Protein AF-A0A090GDV1-F1 (afdb_monomer_lite)

Secondary structure (DSSP, 8-state):
---S--HHHHHHHHHHHHHS-HHHHHHHHHHHTTSHHHHHHHHHHHHHTT-GGGHHHHHHHTTSHHHHHHHHHHHHHH-GGGGGSS-EES-GGGG-HHHHHHHTTS---EE-HHHHHHHHHHTT---

Foldseek 3Di:
DPQPDDPVLLVVLLVVCVVDDPVVLLVVLVVLCVDLSRVLVSLLSLLVSLPLLCLVVLLVLLLQLSNQLSSVNSCCSNPVVCVVPPFWDQDLVVLHDNSCVVQPPNTDIGGNSVSSVVVCVVVVSDD

Sequence (127 aa):
MAVAGGPDAVTALRAAIRAAPDKDVRAWMGGLLKSPETASLAVRGAGMLGDRTIVHWLLHQMRNPALAVAAGAALLELFPEAREADLFTTEPSQAGKVFEDHFGDDGAKVPFADKVKEWMKAKELLT

Radius of gyration: 14.41 Å; chains: 1; bounding box: 33×37×33 Å

pLDDT: mean 89.03, std 12.16, range [31.44, 98.19]

Structure (mmCIF, N/CA/C/O backbone):
data_AF-A0A090GDV1-F1
#
_entry.id   AF-A0A090GDV1-F1
#
loop_
_atom_site.group_PDB
_atom_site.id
_atom_site.type_symbol
_atom_site.label_atom_id
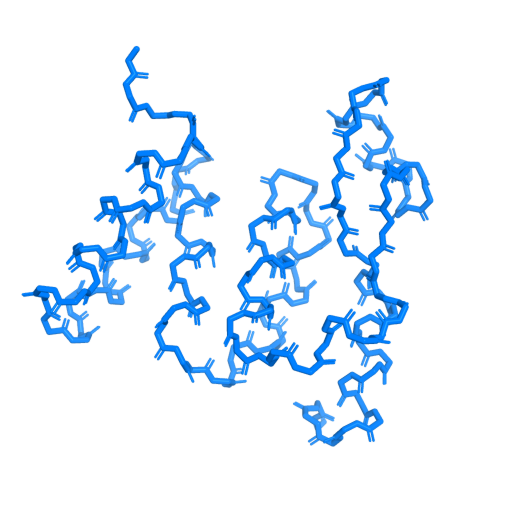_atom_site.label_alt_id
_atom_site.label_comp_id
_atom_site.label_asym_id
_atom_site.label_entity_id
_atom_site.label_seq_id
_atom_site.pdbx_PDB_ins_code
_atom_site.Cartn_x
_atom_site.Cartn_y
_atom_site.Cartn_z
_atom_site.occupancy
_atom_site.B_iso_or_equiv
_atom_site.auth_seq_id
_atom_site.auth_c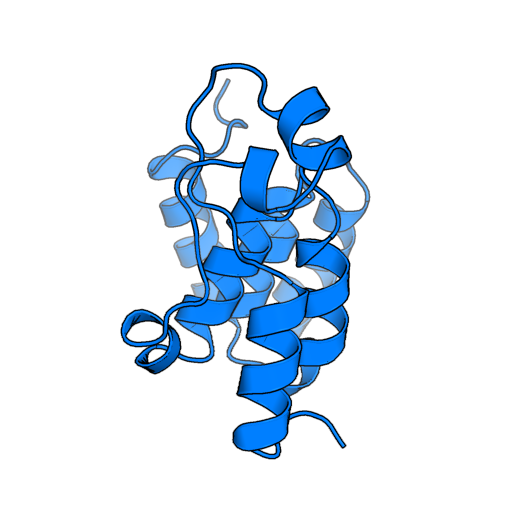omp_id
_atom_site.auth_asym_id
_atom_site.auth_atom_id
_atom_site.pdbx_PDB_model_num
ATOM 1 N N . MET A 1 1 ? 14.193 13.865 -15.329 1.00 31.44 1 MET A N 1
ATOM 2 C CA . MET A 1 1 ? 14.620 12.448 -15.372 1.00 31.44 1 MET A CA 1
ATOM 3 C C . MET A 1 1 ? 13.497 11.604 -14.786 1.00 31.44 1 MET A C 1
ATOM 5 O O . MET A 1 1 ? 12.924 12.003 -13.783 1.00 31.44 1 MET A O 1
ATOM 9 N N . ALA A 1 2 ? 13.123 10.517 -15.459 1.00 38.66 2 ALA A N 1
ATOM 10 C CA . ALA A 1 2 ? 11.888 9.753 -15.255 1.00 38.66 2 ALA A CA 1
ATOM 11 C C . ALA A 1 2 ? 11.922 8.793 -14.042 1.00 38.66 2 ALA A C 1
ATOM 13 O O . ALA A 1 2 ? 11.632 7.609 -14.175 1.00 38.66 2 ALA A O 1
ATOM 14 N N . VAL A 1 3 ? 12.290 9.297 -12.858 1.00 41.75 3 VAL A N 1
ATOM 15 C CA . VAL A 1 3 ? 12.382 8.512 -11.608 1.00 41.75 3 VAL A CA 1
ATOM 16 C C . VAL A 1 3 ? 11.681 9.213 -10.441 1.00 41.75 3 VAL A C 1
ATOM 18 O O . VAL A 1 3 ? 12.177 9.258 -9.329 1.00 41.75 3 VAL A O 1
ATOM 21 N N . ALA A 1 4 ? 10.519 9.811 -10.684 1.00 45.06 4 ALA A N 1
ATOM 22 C CA . ALA A 1 4 ? 9.711 10.388 -9.614 1.00 45.06 4 ALA A CA 1
ATOM 23 C C . ALA A 1 4 ? 8.244 10.044 -9.852 1.00 45.06 4 ALA A C 1
ATOM 25 O O . ALA A 1 4 ? 7.528 10.821 -10.468 1.00 45.06 4 ALA A O 1
ATOM 26 N N . GLY A 1 5 ? 7.836 8.835 -9.448 1.00 51.22 5 GLY A N 1
ATOM 27 C CA . GLY A 1 5 ? 6.458 8.471 -9.066 1.00 51.22 5 GLY A CA 1
ATOM 28 C C . GLY A 1 5 ? 5.279 8.787 -10.003 1.00 51.22 5 GLY A C 1
ATOM 29 O O . GLY A 1 5 ? 4.140 8.604 -9.586 1.00 51.22 5 GLY A O 1
ATOM 30 N N . GLY A 1 6 ? 5.505 9.264 -11.227 1.00 58.62 6 GLY A N 1
ATOM 31 C CA . GLY A 1 6 ? 4.452 9.736 -12.123 1.00 58.62 6 GLY A CA 1
ATOM 32 C C . GLY A 1 6 ? 3.624 8.607 -12.754 1.00 58.62 6 GLY A C 1
ATOM 33 O O . GLY A 1 6 ? 4.007 7.433 -12.675 1.00 58.62 6 GLY A O 1
ATOM 34 N N . PRO A 1 7 ? 2.510 8.941 -13.435 1.00 63.34 7 PRO A N 1
ATOM 35 C CA . PRO A 1 7 ? 1.641 7.969 -14.113 1.00 63.34 7 PRO A CA 1
ATOM 36 C C . PRO A 1 7 ? 2.400 7.030 -15.067 1.00 63.34 7 PRO A C 1
ATOM 38 O O . PRO A 1 7 ? 2.096 5.835 -15.152 1.00 63.34 7 PRO A O 1
ATOM 41 N N . ASP A 1 8 ? 3.440 7.552 -15.719 1.00 73.12 8 ASP A N 1
ATOM 42 C CA . ASP A 1 8 ? 4.290 6.809 -16.651 1.00 73.12 8 ASP A CA 1
ATOM 43 C C . ASP A 1 8 ? 5.139 5.748 -15.942 1.00 73.12 8 ASP A C 1
ATOM 45 O O . ASP A 1 8 ? 5.265 4.626 -16.430 1.00 73.12 8 ASP A O 1
ATOM 49 N N . ALA A 1 9 ? 5.656 6.055 -14.747 1.00 74.75 9 ALA A N 1
ATOM 50 C CA . ALA A 1 9 ? 6.457 5.120 -13.960 1.00 74.75 9 ALA A CA 1
ATOM 51 C C . ALA A 1 9 ? 5.613 3.933 -13.470 1.00 74.75 9 ALA A C 1
ATOM 53 O O . ALA A 1 9 ? 6.058 2.788 -13.516 1.00 74.75 9 ALA A O 1
ATOM 54 N N . VAL A 1 10 ? 4.366 4.184 -13.058 1.00 78.81 10 VAL A N 1
ATOM 55 C CA . VAL A 1 10 ? 3.430 3.125 -12.639 1.00 78.81 10 VAL A CA 1
ATOM 56 C C . VAL A 1 10 ? 3.000 2.261 -13.827 1.00 78.81 10 VAL A C 1
ATOM 58 O O . VAL A 1 10 ? 2.871 1.043 -13.694 1.00 78.81 10 VAL A O 1
ATOM 61 N N . THR A 1 11 ? 2.794 2.870 -14.995 1.00 83.06 11 THR A N 1
ATOM 62 C CA . THR A 1 11 ? 2.448 2.147 -16.227 1.00 83.06 11 THR A CA 1
ATOM 63 C C . THR A 1 11 ? 3.602 1.260 -16.688 1.00 83.06 11 THR A C 1
ATOM 65 O O . THR A 1 11 ? 3.392 0.074 -16.948 1.00 83.06 11 THR A O 1
ATOM 68 N N . ALA A 1 12 ? 4.825 1.796 -16.700 1.00 84.00 12 ALA A N 1
ATOM 69 C CA . ALA A 1 12 ? 6.034 1.041 -17.009 1.00 84.00 12 ALA A CA 1
ATOM 70 C C . ALA A 1 12 ? 6.263 -0.102 -16.007 1.00 84.00 12 ALA A C 1
ATOM 72 O O . ALA A 1 12 ? 6.534 -1.229 -16.418 1.00 84.00 12 ALA A O 1
ATOM 73 N N . LEU A 1 13 ? 6.070 0.151 -14.707 1.00 83.38 13 LEU A N 1
ATOM 74 C CA . LEU A 1 13 ? 6.159 -0.872 -13.663 1.00 83.38 13 LEU A CA 1
ATOM 75 C C . LEU A 1 13 ? 5.174 -2.020 -13.915 1.00 83.38 13 LEU A C 1
ATOM 77 O O . LEU A 1 13 ? 5.561 -3.185 -13.881 1.00 83.38 13 LEU A O 1
ATOM 81 N N . ARG A 1 14 ? 3.912 -1.706 -14.227 1.00 84.44 14 ARG A N 1
ATOM 82 C CA . ARG A 1 14 ? 2.896 -2.726 -14.520 1.00 84.44 14 ARG A CA 1
ATOM 83 C C . ARG A 1 14 ? 3.241 -3.541 -15.767 1.00 84.44 14 ARG A C 1
ATOM 85 O O . ARG A 1 14 ? 3.016 -4.749 -15.775 1.00 84.44 14 ARG A O 1
ATOM 92 N N . ALA A 1 15 ? 3.777 -2.901 -16.806 1.00 86.38 15 ALA A N 1
ATOM 93 C CA . ALA A 1 15 ? 4.232 -3.594 -18.009 1.00 86.38 15 ALA A CA 1
ATOM 94 C C . ALA A 1 15 ? 5.402 -4.544 -17.704 1.00 86.38 15 ALA A C 1
ATOM 96 O O . ALA A 1 15 ? 5.359 -5.703 -18.109 1.00 86.38 15 ALA A O 1
ATOM 97 N N . ALA A 1 16 ? 6.392 -4.089 -16.929 1.00 83.56 16 ALA A N 1
ATOM 98 C CA . ALA A 1 16 ? 7.541 -4.897 -16.527 1.00 83.56 16 ALA A CA 1
ATOM 99 C C . ALA A 1 16 ? 7.131 -6.125 -15.697 1.00 83.56 16 ALA A C 1
ATOM 101 O O . ALA A 1 16 ? 7.573 -7.232 -15.989 1.00 83.56 16 ALA A O 1
ATOM 102 N N . ILE A 1 17 ? 6.231 -5.949 -14.720 1.00 86.19 17 ILE A N 1
ATOM 103 C CA . ILE A 1 17 ? 5.712 -7.052 -13.893 1.00 86.19 17 ILE A CA 1
ATOM 104 C C . ILE A 1 17 ? 5.002 -8.106 -14.752 1.00 86.19 17 ILE A C 1
ATOM 106 O O . ILE A 1 17 ? 5.160 -9.294 -14.510 1.00 86.19 17 ILE A O 1
ATOM 110 N N . ARG A 1 18 ? 4.244 -7.690 -15.775 1.00 84.62 18 ARG A N 1
ATOM 111 C CA . ARG A 1 18 ? 3.532 -8.618 -16.672 1.00 84.62 18 ARG A CA 1
ATOM 112 C C . ARG A 1 18 ? 4.444 -9.353 -17.654 1.00 84.62 18 ARG A C 1
ATOM 114 O O . ARG A 1 18 ? 4.057 -10.405 -18.149 1.00 84.62 18 ARG A O 1
ATOM 121 N N . ALA A 1 19 ? 5.593 -8.775 -17.992 1.00 85.12 19 ALA A N 1
ATOM 122 C CA . ALA A 1 19 ? 6.481 -9.294 -19.028 1.00 85.12 19 ALA A CA 1
ATOM 123 C C . ALA A 1 19 ? 7.508 -10.315 -18.510 1.00 85.12 19 ALA A C 1
ATOM 125 O O . ALA A 1 19 ? 8.125 -11.006 -19.319 1.00 85.12 19 ALA A O 1
ATOM 126 N N . ALA A 1 20 ? 7.712 -10.402 -17.194 1.00 78.38 20 ALA A N 1
ATOM 127 C CA . ALA A 1 20 ? 8.754 -11.222 -16.584 1.00 78.38 20 ALA A CA 1
ATOM 128 C C . ALA A 1 20 ? 8.175 -12.360 -15.720 1.00 78.38 20 ALA A C 1
ATOM 130 O O . ALA A 1 20 ? 7.088 -12.212 -15.163 1.00 78.38 20 ALA A O 1
ATOM 131 N N . PRO A 1 21 ? 8.895 -13.487 -15.560 1.00 79.44 21 PRO A N 1
ATOM 132 C CA . PRO A 1 21 ? 8.512 -14.539 -14.621 1.00 79.44 21 PRO A CA 1
ATOM 133 C C . PRO A 1 21 ? 8.481 -14.037 -13.169 1.00 79.44 21 PRO A C 1
ATOM 135 O O . PRO A 1 21 ? 9.371 -13.299 -12.743 1.00 79.44 21 PRO A O 1
ATOM 138 N N . ASP A 1 22 ? 7.527 -14.517 -12.365 1.00 75.38 22 ASP A N 1
ATOM 139 C CA . ASP A 1 22 ? 7.307 -14.078 -10.975 1.00 75.38 22 ASP A CA 1
ATOM 140 C C . ASP A 1 22 ? 8.574 -14.064 -10.104 1.00 75.38 22 ASP A C 1
ATOM 142 O O . ASP A 1 22 ? 8.781 -13.153 -9.296 1.00 75.38 22 ASP A O 1
ATOM 146 N N . LYS A 1 23 ? 9.442 -15.073 -10.259 1.00 76.69 23 LYS A N 1
ATOM 147 C CA . LYS A 1 23 ? 10.701 -15.185 -9.507 1.00 76.69 23 LYS A CA 1
ATOM 148 C C . LYS A 1 23 ? 11.645 -14.015 -9.799 1.00 76.69 23 LYS A C 1
ATOM 150 O O . LYS A 1 23 ? 12.260 -13.483 -8.872 1.00 76.69 23 LYS A O 1
ATOM 155 N N . ASP A 1 24 ? 11.728 -13.604 -11.058 1.00 82.25 24 ASP A N 1
ATOM 156 C CA . ASP A 1 24 ? 12.616 -12.531 -11.503 1.00 82.25 24 ASP A CA 1
ATOM 157 C C . ASP A 1 24 ? 12.065 -11.172 -11.072 1.00 82.25 24 ASP A C 1
ATOM 159 O O . ASP A 1 24 ? 12.814 -10.316 -10.600 1.00 82.25 24 ASP A O 1
ATOM 163 N N . VAL A 1 25 ? 10.737 -11.011 -11.108 1.00 83.88 25 VAL A N 1
ATOM 164 C CA . VAL A 1 25 ? 10.061 -9.809 -10.607 1.00 83.88 25 VAL A CA 1
ATOM 165 C C . VAL A 1 25 ? 10.288 -9.635 -9.102 1.00 83.88 25 VAL A C 1
ATOM 167 O O . VAL A 1 25 ? 10.640 -8.541 -8.656 1.00 83.88 25 VAL A O 1
ATOM 170 N N . ARG A 1 26 ? 10.149 -10.704 -8.302 1.00 81.25 26 ARG A N 1
ATOM 171 C CA . ARG A 1 26 ? 10.406 -10.666 -6.848 1.00 81.25 26 ARG A CA 1
ATOM 172 C C . ARG A 1 26 ? 11.860 -10.302 -6.531 1.00 81.25 26 ARG A C 1
ATOM 174 O O . ARG A 1 26 ? 12.097 -9.457 -5.668 1.00 81.25 26 ARG A O 1
ATOM 181 N N . ALA A 1 27 ? 12.826 -10.895 -7.236 1.00 86.25 27 ALA A N 1
ATOM 182 C CA . ALA A 1 27 ? 14.243 -10.580 -7.053 1.00 86.25 27 ALA A CA 1
ATOM 183 C C . ALA A 1 27 ? 14.563 -9.123 -7.432 1.00 86.25 27 ALA A C 1
ATOM 185 O O . ALA A 1 27 ? 15.252 -8.423 -6.686 1.00 86.25 27 ALA A O 1
ATOM 186 N N . TRP A 1 28 ? 14.012 -8.645 -8.551 1.00 85.25 28 TRP A N 1
ATOM 187 C CA . TRP A 1 28 ? 14.160 -7.264 -9.004 1.00 85.25 28 TRP A CA 1
ATOM 188 C C . TRP A 1 28 ? 13.572 -6.259 -8.006 1.00 85.25 28 TRP A C 1
ATOM 190 O O . TRP A 1 28 ? 14.254 -5.302 -7.634 1.00 85.25 28 TRP A O 1
ATOM 200 N N . MET A 1 29 ? 12.368 -6.509 -7.480 1.00 87.38 29 MET A N 1
ATOM 201 C CA . MET A 1 29 ? 11.776 -5.664 -6.435 1.00 87.38 29 MET A CA 1
ATOM 202 C C . MET A 1 29 ? 12.609 -5.643 -5.153 1.00 87.38 29 MET A C 1
ATOM 204 O O . MET A 1 29 ? 12.764 -4.585 -4.547 1.00 87.38 29 MET A O 1
ATOM 208 N N . GLY A 1 30 ? 13.197 -6.778 -4.764 1.00 86.88 30 GLY A N 1
ATOM 209 C CA . GLY A 1 30 ? 14.146 -6.828 -3.650 1.00 86.88 30 GLY A CA 1
ATOM 210 C C . GLY A 1 30 ? 15.393 -5.966 -3.883 1.00 86.88 30 GLY A C 1
ATOM 211 O O . GLY A 1 30 ? 15.968 -5.455 -2.925 1.00 86.88 30 GLY A O 1
ATOM 212 N N . GLY A 1 31 ? 15.801 -5.772 -5.140 1.00 89.75 31 GLY A N 1
ATOM 213 C CA . GLY A 1 31 ? 16.837 -4.814 -5.531 1.00 89.75 31 GLY A CA 1
ATOM 214 C C . GLY A 1 31 ? 16.381 -3.361 -5.384 1.00 89.75 31 GLY A C 1
ATOM 215 O O . GLY A 1 31 ? 17.063 -2.584 -4.722 1.00 89.75 31 GLY A O 1
ATOM 216 N N . LEU A 1 32 ? 15.212 -3.015 -5.933 1.00 88.69 32 LEU A N 1
ATOM 217 C CA . LEU A 1 32 ? 14.635 -1.664 -5.849 1.00 88.69 32 LEU A CA 1
ATOM 218 C C . LEU A 1 32 ? 14.406 -1.214 -4.397 1.00 88.69 32 LEU A C 1
ATOM 220 O O . LEU A 1 32 ? 14.656 -0.067 -4.039 1.00 88.69 32 LEU A O 1
ATOM 224 N N . LEU A 1 33 ? 13.985 -2.129 -3.522 1.00 89.50 33 LEU A N 1
ATOM 225 C CA . LEU A 1 33 ? 13.723 -1.813 -2.117 1.00 89.50 33 LEU A CA 1
ATOM 226 C C . LEU A 1 33 ? 14.973 -1.333 -1.353 1.00 89.50 33 LEU A C 1
ATOM 228 O O . LEU A 1 33 ? 14.840 -0.679 -0.323 1.00 89.50 33 LEU A O 1
ATOM 232 N N . LYS A 1 34 ? 16.184 -1.630 -1.845 1.00 91.00 34 LYS A N 1
ATOM 233 C CA . LYS A 1 34 ? 17.446 -1.244 -1.188 1.00 91.00 34 LYS A CA 1
ATOM 234 C C . LYS A 1 34 ? 17.797 0.234 -1.355 1.00 91.00 34 LYS A C 1
ATOM 236 O O . LYS A 1 34 ? 18.605 0.736 -0.579 1.00 91.00 34 LYS A O 1
ATOM 241 N N . SER A 1 35 ? 17.214 0.917 -2.338 1.00 91.94 35 SER A N 1
ATOM 242 C CA . SER A 1 35 ? 17.506 2.324 -2.620 1.00 91.94 35 SER A CA 1
ATOM 243 C C . SER A 1 35 ? 16.303 3.198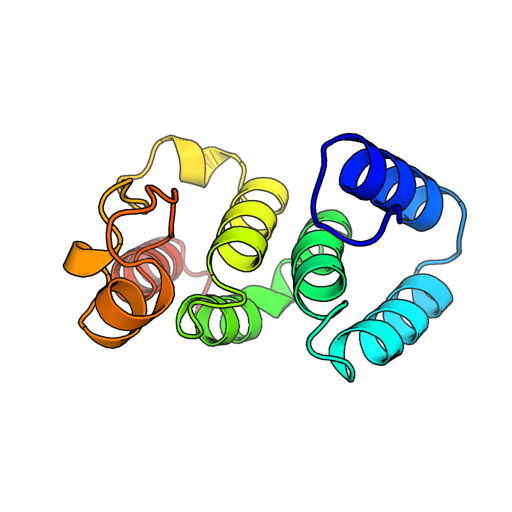 -2.263 1.00 91.94 35 SER A C 1
ATOM 245 O O . SER A 1 35 ? 15.227 2.967 -2.818 1.00 91.94 35 SER A O 1
ATOM 247 N N . PRO A 1 36 ? 16.455 4.240 -1.421 1.00 88.38 36 PRO A N 1
ATOM 248 C CA . PRO A 1 36 ? 15.349 5.125 -1.036 1.00 88.38 36 PRO A CA 1
ATOM 249 C C . PRO A 1 36 ? 14.569 5.693 -2.230 1.00 88.38 36 PRO A C 1
ATOM 251 O O . PRO A 1 36 ? 13.345 5.768 -2.197 1.00 88.38 36 PRO A O 1
ATOM 254 N N . GLU A 1 37 ? 15.274 6.004 -3.318 1.00 89.31 37 GLU A N 1
ATOM 255 C CA . GLU A 1 37 ? 14.724 6.572 -4.556 1.00 89.31 37 GLU A CA 1
ATOM 256 C C . GLU A 1 37 ? 13.777 5.619 -5.305 1.00 89.31 37 GLU A C 1
ATOM 258 O O . GLU A 1 37 ? 12.912 6.064 -6.055 1.00 89.31 37 GLU A O 1
ATOM 263 N N . THR A 1 38 ? 13.926 4.303 -5.119 1.00 90.94 38 THR A N 1
ATOM 264 C CA . THR A 1 38 ? 13.129 3.282 -5.829 1.00 90.94 38 THR A CA 1
ATOM 265 C C . THR A 1 38 ? 12.326 2.377 -4.897 1.00 90.94 38 THR A C 1
ATOM 267 O O . THR A 1 38 ? 11.495 1.591 -5.359 1.00 90.94 38 THR A O 1
ATOM 270 N N . ALA A 1 39 ? 12.482 2.540 -3.583 1.00 93.75 39 ALA A N 1
ATOM 271 C CA . ALA A 1 39 ? 11.768 1.764 -2.582 1.00 93.75 39 ALA A CA 1
ATOM 272 C C . ALA A 1 39 ? 10.243 1.912 -2.705 1.00 93.75 39 ALA A C 1
ATOM 274 O O . ALA A 1 39 ? 9.520 0.920 -2.620 1.00 93.75 39 ALA A O 1
ATOM 275 N N . SER A 1 40 ? 9.739 3.116 -2.993 1.00 93.50 40 SER A N 1
ATOM 276 C CA . SER A 1 40 ? 8.301 3.340 -3.198 1.00 93.50 40 SER A CA 1
ATOM 277 C C . SER A 1 40 ? 7.755 2.576 -4.415 1.00 93.50 40 SER A C 1
ATOM 279 O O . SER A 1 40 ? 6.650 2.034 -4.353 1.00 93.50 40 SER A O 1
ATOM 281 N N . LEU A 1 41 ? 8.540 2.436 -5.492 1.00 91.25 41 LEU A N 1
ATOM 282 C CA . LEU A 1 41 ? 8.176 1.620 -6.657 1.00 91.25 41 LEU A CA 1
ATOM 283 C C . LEU A 1 41 ? 8.125 0.132 -6.303 1.00 91.25 41 LEU A C 1
ATOM 285 O O . LEU A 1 41 ? 7.182 -0.553 -6.698 1.00 91.25 41 LEU A O 1
ATOM 289 N N . ALA A 1 42 ? 9.092 -0.355 -5.521 1.00 93.25 42 ALA A N 1
ATOM 290 C CA . ALA A 1 42 ? 9.109 -1.738 -5.048 1.00 93.25 42 ALA A CA 1
ATOM 291 C C . ALA A 1 42 ? 7.863 -2.063 -4.207 1.00 93.25 42 ALA A C 1
ATOM 293 O O . ALA A 1 42 ? 7.185 -3.060 -4.449 1.00 93.25 42 ALA A O 1
ATOM 294 N N . VAL A 1 43 ? 7.516 -1.183 -3.260 1.00 95.75 43 VAL A N 1
ATOM 295 C CA . VAL A 1 43 ? 6.325 -1.336 -2.411 1.00 95.75 43 VAL A CA 1
ATOM 296 C C . VAL A 1 43 ? 5.046 -1.309 -3.243 1.00 95.75 43 VAL A C 1
ATOM 298 O O . VAL A 1 43 ? 4.177 -2.162 -3.068 1.00 95.75 43 VAL A O 1
ATOM 301 N N . ARG A 1 44 ? 4.942 -0.377 -4.196 1.00 94.38 44 ARG A N 1
ATOM 302 C CA . ARG A 1 44 ? 3.799 -0.291 -5.110 1.00 94.38 44 ARG A CA 1
ATOM 303 C C . ARG A 1 44 ? 3.643 -1.564 -5.950 1.00 94.38 44 ARG A C 1
ATOM 305 O O . ARG A 1 44 ? 2.520 -2.041 -6.116 1.00 94.38 44 ARG A O 1
ATOM 312 N N . GLY A 1 45 ? 4.752 -2.097 -6.465 1.00 92.31 45 GLY A N 1
ATOM 313 C CA . GLY A 1 45 ? 4.798 -3.309 -7.284 1.00 92.31 45 GLY A CA 1
ATOM 314 C C . GLY A 1 45 ? 4.414 -4.574 -6.518 1.00 92.31 45 GLY A C 1
ATOM 315 O O . GLY A 1 45 ? 3.738 -5.434 -7.076 1.00 92.31 45 GLY A O 1
ATOM 316 N N . ALA A 1 46 ? 4.740 -4.656 -5.225 1.00 92.38 46 ALA A N 1
ATOM 317 C CA . ALA A 1 46 ? 4.394 -5.807 -4.392 1.00 92.38 46 ALA A CA 1
ATOM 318 C C . ALA A 1 46 ? 2.877 -6.078 -4.353 1.00 92.38 46 ALA A C 1
ATOM 320 O O . ALA A 1 46 ? 2.457 -7.230 -4.418 1.00 92.38 46 ALA A O 1
ATOM 321 N N . GLY A 1 47 ? 2.045 -5.028 -4.337 1.00 93.50 47 GLY A N 1
ATOM 322 C CA . GLY A 1 47 ? 0.588 -5.182 -4.417 1.00 93.50 47 GLY A CA 1
ATOM 323 C C . GLY A 1 47 ? 0.094 -5.705 -5.771 1.00 93.50 47 GLY A C 1
ATOM 324 O O . GLY A 1 47 ? -0.898 -6.423 -5.830 1.00 93.50 47 GLY A O 1
ATOM 325 N N . MET A 1 48 ? 0.807 -5.402 -6.861 1.00 93.69 48 MET A N 1
ATOM 326 C CA . MET A 1 48 ? 0.448 -5.863 -8.210 1.00 93.69 48 MET A CA 1
ATOM 327 C C . MET A 1 48 ? 0.725 -7.355 -8.425 1.00 93.69 48 MET A C 1
ATOM 329 O O . MET A 1 48 ? 0.174 -7.934 -9.357 1.00 93.69 48 MET A O 1
ATOM 333 N N . LEU A 1 49 ? 1.553 -7.978 -7.579 1.00 90.19 49 LEU A N 1
ATOM 334 C CA . LEU A 1 49 ? 1.803 -9.420 -7.627 1.00 90.19 49 LEU A CA 1
ATOM 335 C C . LEU A 1 49 ? 0.644 -10.267 -7.083 1.00 90.19 49 LEU A C 1
ATOM 337 O O . LEU A 1 49 ? 0.657 -11.481 -7.256 1.00 90.19 49 LEU A O 1
ATOM 341 N N . GLY A 1 50 ? -0.320 -9.672 -6.373 1.00 90.56 50 GLY A N 1
ATOM 342 C CA . GLY A 1 50 ? -1.461 -10.413 -5.823 1.00 90.56 50 GLY A CA 1
ATOM 343 C C . GLY A 1 50 ? -1.151 -11.284 -4.596 1.00 90.56 50 GLY A C 1
ATOM 344 O O . GLY A 1 50 ? -2.044 -11.967 -4.099 1.00 90.56 50 GLY A O 1
ATOM 345 N N . ASP A 1 51 ? 0.080 -11.263 -4.075 1.00 91.75 51 ASP A N 1
ATOM 346 C CA . ASP A 1 51 ? 0.471 -12.041 -2.896 1.00 91.75 51 ASP A CA 1
ATOM 347 C C . ASP A 1 51 ? -0.102 -11.418 -1.616 1.00 91.75 51 ASP A C 1
ATOM 349 O O . ASP A 1 51 ? 0.484 -10.520 -1.016 1.00 91.75 51 ASP A O 1
ATOM 353 N N . ARG A 1 52 ? -1.268 -11.899 -1.178 1.00 93.94 52 ARG A N 1
ATOM 354 C CA . ARG A 1 52 ? -1.953 -11.393 0.022 1.00 93.94 52 ARG A CA 1
ATOM 355 C C . ARG A 1 52 ? -1.240 -11.734 1.334 1.00 93.94 52 ARG A C 1
ATOM 357 O O . ARG A 1 52 ? -1.610 -11.187 2.366 1.00 93.94 52 ARG A O 1
ATOM 364 N N . THR A 1 53 ? -0.209 -12.579 1.325 1.00 92.25 53 THR A N 1
ATOM 365 C CA . THR A 1 53 ? 0.528 -12.929 2.554 1.00 92.25 53 THR A CA 1
ATOM 366 C C . THR A 1 53 ? 1.409 -11.785 3.065 1.00 92.25 53 THR A C 1
ATOM 368 O O . THR A 1 53 ? 1.792 -11.764 4.234 1.00 92.25 53 THR A O 1
ATOM 371 N N . ILE A 1 54 ? 1.677 -10.769 2.233 1.00 93.75 54 ILE A N 1
ATOM 372 C CA . ILE A 1 54 ? 2.550 -9.641 2.589 1.00 93.75 54 ILE A CA 1
ATOM 373 C C . ILE A 1 54 ? 1.883 -8.587 3.490 1.00 93.75 54 ILE A C 1
ATOM 375 O O . ILE A 1 54 ? 2.489 -7.551 3.756 1.00 93.75 54 ILE A O 1
ATOM 379 N N . VAL A 1 55 ? 0.648 -8.795 3.959 1.00 93.88 55 VAL A N 1
ATOM 380 C CA . VAL A 1 55 ? -0.128 -7.782 4.706 1.00 93.88 55 VAL A CA 1
ATOM 381 C C . VAL A 1 55 ? 0.588 -7.244 5.948 1.00 93.88 55 VAL A C 1
ATOM 383 O O . VAL A 1 55 ? 0.588 -6.033 6.172 1.00 93.88 55 VAL A O 1
ATOM 386 N N . HIS A 1 56 ? 1.283 -8.097 6.708 1.00 94.56 56 HIS A N 1
ATOM 387 C CA . HIS A 1 56 ? 2.100 -7.656 7.846 1.00 94.56 56 HIS A CA 1
ATOM 388 C C . HIS A 1 56 ? 3.253 -6.746 7.411 1.00 94.56 56 HIS A C 1
ATOM 390 O O . HIS A 1 56 ? 3.545 -5.741 8.061 1.00 94.56 56 HIS A O 1
ATOM 396 N N . TRP A 1 57 ? 3.898 -7.082 6.294 1.00 96.00 57 TRP A N 1
ATOM 397 C CA . TRP A 1 57 ? 4.971 -6.272 5.734 1.00 96.00 57 TRP A CA 1
ATOM 398 C C . TRP A 1 57 ? 4.441 -4.934 5.206 1.00 96.00 57 TRP A C 1
ATOM 400 O O . TRP A 1 57 ? 5.042 -3.899 5.489 1.00 96.00 57 TRP A O 1
ATOM 410 N N . LEU A 1 58 ? 3.285 -4.916 4.532 1.00 96.75 58 LEU A N 1
ATOM 411 C CA . LEU A 1 58 ? 2.643 -3.679 4.076 1.00 96.75 58 LEU A CA 1
ATOM 412 C C . LEU A 1 58 ? 2.287 -2.753 5.238 1.00 96.75 58 LEU A C 1
ATOM 414 O O . LEU A 1 58 ? 2.557 -1.560 5.148 1.00 96.75 58 LEU A O 1
ATOM 418 N N . LEU A 1 59 ? 1.762 -3.285 6.346 1.00 97.31 59 LEU A N 1
ATOM 419 C CA . LEU A 1 59 ? 1.495 -2.493 7.552 1.00 97.31 59 LEU A CA 1
ATOM 420 C C . LEU A 1 59 ? 2.750 -1.810 8.099 1.00 97.31 59 LEU A C 1
ATOM 422 O O . LEU A 1 59 ? 2.669 -0.686 8.590 1.00 97.31 59 LEU A O 1
ATOM 426 N N . HIS A 1 60 ? 3.909 -2.465 8.013 1.00 97.12 60 HIS A N 1
ATOM 427 C CA . HIS A 1 60 ? 5.173 -1.843 8.389 1.00 97.12 60 HIS A CA 1
ATOM 428 C C . HIS A 1 60 ? 5.530 -0.691 7.440 1.00 97.12 60 HIS A C 1
ATOM 430 O O . HIS A 1 60 ? 5.856 0.401 7.904 1.00 97.12 60 HIS A O 1
ATOM 436 N N . GLN A 1 61 ? 5.387 -0.889 6.124 1.00 97.94 61 GLN A N 1
ATOM 437 C CA . GLN A 1 61 ? 5.653 0.165 5.136 1.00 97.94 61 GLN A CA 1
ATOM 438 C C . GLN A 1 61 ? 4.699 1.360 5.278 1.00 97.94 61 GLN A C 1
ATOM 440 O O . GLN A 1 61 ? 5.116 2.500 5.103 1.00 97.94 61 GLN A O 1
ATOM 445 N N . MET A 1 62 ? 3.441 1.125 5.665 1.00 98.19 62 MET A N 1
ATOM 446 C CA . MET A 1 62 ? 2.455 2.183 5.923 1.00 98.19 62 MET A CA 1
ATOM 447 C C . MET A 1 62 ? 2.830 3.109 7.078 1.00 98.19 62 MET A C 1
ATOM 449 O O . MET A 1 62 ? 2.256 4.183 7.166 1.00 98.19 62 MET A O 1
ATOM 453 N N . ARG A 1 63 ? 3.756 2.721 7.963 1.00 97.62 63 ARG A N 1
ATOM 454 C CA . ARG A 1 63 ? 4.236 3.575 9.064 1.00 97.62 63 ARG A CA 1
ATOM 455 C C . ARG A 1 63 ? 5.416 4.460 8.671 1.00 97.62 63 ARG A C 1
ATOM 457 O O . ARG A 1 63 ? 5.797 5.326 9.449 1.00 97.62 63 ARG A O 1
ATOM 464 N N . ASN A 1 64 ? 5.997 4.239 7.495 1.00 97.06 64 ASN A N 1
ATOM 465 C CA . ASN A 1 64 ? 7.059 5.070 6.951 1.00 97.06 64 ASN A CA 1
ATOM 466 C C . ASN A 1 64 ? 6.444 6.088 5.974 1.00 97.06 64 ASN A C 1
ATOM 468 O O . ASN A 1 64 ? 5.980 5.665 4.912 1.00 97.06 64 ASN A O 1
ATOM 472 N N . PRO A 1 65 ? 6.458 7.404 6.264 1.00 96.44 65 PRO A N 1
ATOM 473 C CA . PRO A 1 65 ? 5.846 8.408 5.391 1.00 96.44 65 PRO A CA 1
ATOM 474 C C . PRO A 1 65 ? 6.322 8.344 3.936 1.00 96.44 65 PRO A C 1
ATOM 476 O O . PRO A 1 65 ? 5.502 8.430 3.026 1.00 96.44 65 PRO A O 1
ATOM 479 N N . ALA A 1 66 ? 7.611 8.060 3.710 1.00 95.50 66 ALA A N 1
ATOM 480 C CA . ALA A 1 66 ? 8.190 7.957 2.369 1.00 95.50 66 ALA A CA 1
ATOM 481 C C . ALA A 1 66 ? 7.617 6.788 1.541 1.00 95.50 66 ALA A C 1
ATOM 483 O O . ALA A 1 66 ? 7.726 6.769 0.314 1.00 95.50 66 ALA A O 1
ATOM 484 N N . LEU A 1 67 ? 7.014 5.792 2.199 1.00 97.44 67 LEU A N 1
ATOM 485 C CA . LEU A 1 67 ? 6.475 4.580 1.575 1.00 97.44 67 LEU A CA 1
ATOM 486 C C . LEU A 1 67 ? 4.960 4.445 1.745 1.00 97.44 67 LEU A C 1
ATOM 488 O O . LEU A 1 67 ? 4.344 3.620 1.069 1.00 97.44 67 LEU A O 1
ATOM 492 N N . ALA A 1 68 ? 4.340 5.252 2.604 1.00 97.69 68 ALA A N 1
ATOM 493 C CA . ALA A 1 68 ? 2.957 5.076 3.019 1.00 97.69 68 ALA A CA 1
ATOM 494 C C . ALA A 1 68 ? 1.958 5.195 1.864 1.00 97.69 68 ALA A C 1
ATOM 496 O O . ALA A 1 68 ? 1.040 4.380 1.764 1.00 97.69 68 ALA A O 1
ATOM 497 N N . VAL A 1 69 ? 2.166 6.144 0.946 1.00 97.00 69 VAL A N 1
ATOM 498 C CA . VAL A 1 69 ? 1.331 6.288 -0.260 1.00 97.00 69 VAL A CA 1
ATOM 499 C C . VAL A 1 69 ? 1.419 5.029 -1.130 1.00 97.00 69 VAL A C 1
ATOM 501 O O . VAL A 1 69 ? 0.399 4.476 -1.544 1.00 97.00 69 VAL A O 1
ATOM 504 N N . ALA A 1 70 ? 2.634 4.525 -1.366 1.00 97.12 70 ALA A N 1
ATOM 505 C CA . ALA A 1 70 ? 2.853 3.317 -2.157 1.00 97.12 70 ALA A CA 1
ATOM 506 C C . ALA A 1 70 ? 2.264 2.067 -1.484 1.00 97.12 70 ALA A C 1
ATOM 508 O O . ALA A 1 70 ? 1.635 1.249 -2.157 1.00 97.12 70 ALA A O 1
ATOM 509 N N . ALA A 1 71 ? 2.418 1.941 -0.164 1.00 98.12 71 ALA A N 1
ATOM 510 C CA . ALA A 1 71 ? 1.886 0.836 0.628 1.00 98.12 71 ALA A CA 1
ATOM 511 C C . ALA A 1 71 ? 0.352 0.844 0.665 1.00 98.12 71 ALA A C 1
ATOM 513 O O . ALA A 1 71 ? -0.282 -0.197 0.492 1.00 98.12 71 ALA A O 1
ATOM 514 N N . GLY A 1 72 ? -0.252 2.024 0.818 1.00 97.81 72 GLY A N 1
ATOM 515 C CA . GLY A 1 72 ? -1.694 2.218 0.718 1.00 97.81 72 GLY A CA 1
ATOM 516 C C . GLY A 1 72 ? -2.228 1.847 -0.664 1.00 97.81 72 GLY A C 1
ATOM 517 O O . GLY A 1 72 ? -3.222 1.138 -0.783 1.00 97.81 72 GLY A O 1
ATOM 518 N N . ALA A 1 73 ? -1.533 2.244 -1.727 1.00 97.25 73 ALA A N 1
ATOM 519 C CA . ALA A 1 73 ? -1.913 1.855 -3.077 1.00 97.25 73 ALA A CA 1
ATOM 520 C C . ALA A 1 73 ? -1.770 0.336 -3.301 1.00 97.25 73 ALA A C 1
ATOM 522 O O . ALA A 1 73 ? -2.633 -0.267 -3.934 1.00 97.25 73 ALA A O 1
ATOM 523 N N . ALA A 1 74 ? -0.712 -0.296 -2.779 1.00 97.38 74 ALA A N 1
ATOM 524 C CA . ALA A 1 74 ? -0.529 -1.748 -2.830 1.00 97.38 74 ALA A CA 1
ATOM 525 C C . ALA A 1 74 ? -1.652 -2.503 -2.095 1.00 97.38 74 ALA A C 1
ATOM 527 O O . ALA A 1 74 ? -2.157 -3.492 -2.621 1.00 97.38 74 ALA A O 1
ATOM 528 N N . LEU A 1 75 ? -2.111 -1.994 -0.945 1.00 97.81 75 LEU A N 1
ATOM 529 C CA . LEU A 1 75 ? -3.289 -2.523 -0.250 1.00 97.81 75 LEU A CA 1
ATOM 530 C C . LEU A 1 75 ? -4.520 -2.548 -1.164 1.00 97.81 75 LEU A C 1
ATOM 532 O O . LEU A 1 75 ? -5.203 -3.562 -1.225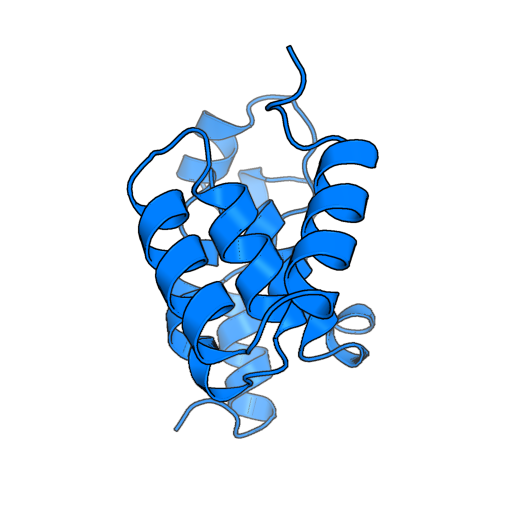 1.00 97.81 75 LEU A O 1
ATOM 536 N N . LEU A 1 76 ? -4.781 -1.463 -1.900 1.00 97.00 76 LEU A N 1
ATOM 537 C CA . LEU A 1 76 ? -5.946 -1.350 -2.789 1.00 97.00 76 LEU A CA 1
ATOM 538 C C . LEU A 1 76 ? -5.865 -2.215 -4.059 1.00 97.00 76 LEU A C 1
ATOM 540 O O . LEU A 1 76 ? -6.894 -2.416 -4.713 1.00 97.00 76 LEU A O 1
ATOM 544 N N . GLU A 1 77 ? -4.670 -2.676 -4.441 1.00 95.62 77 GLU A N 1
ATOM 545 C CA . GLU A 1 77 ? -4.497 -3.699 -5.487 1.00 95.62 77 GLU A CA 1
ATOM 546 C C . GLU A 1 77 ? -4.856 -5.082 -4.933 1.00 95.62 77 GLU A C 1
ATOM 548 O O . GLU A 1 77 ? -5.598 -5.827 -5.566 1.00 95.62 77 GLU A O 1
ATOM 553 N N . LEU A 1 78 ? -4.376 -5.406 -3.725 1.00 96.06 78 LEU A N 1
ATOM 554 C CA . LEU A 1 78 ? -4.618 -6.703 -3.089 1.00 96.06 78 LEU A CA 1
ATOM 555 C C . LEU A 1 78 ? -6.066 -6.872 -2.611 1.00 96.06 78 LEU A C 1
ATOM 557 O O . LEU A 1 78 ? -6.621 -7.969 -2.717 1.00 96.06 78 LEU A O 1
ATOM 561 N N . PHE A 1 79 ? -6.662 -5.797 -2.096 1.00 96.50 79 PHE A N 1
ATOM 562 C CA . PHE A 1 79 ? -7.994 -5.763 -1.493 1.00 96.50 79 PHE A CA 1
ATOM 563 C C . PHE A 1 79 ? -8.788 -4.576 -2.040 1.00 96.50 79 PHE A C 1
ATOM 565 O O . PHE A 1 79 ? -8.847 -3.513 -1.411 1.00 96.50 79 PHE A O 1
ATOM 572 N N . PRO A 1 80 ? -9.380 -4.703 -3.238 1.00 96.12 80 PRO A N 1
ATOM 573 C CA . PRO A 1 80 ? -10.103 -3.601 -3.842 1.00 96.12 80 PRO A CA 1
ATOM 574 C C . PRO A 1 80 ? -11.247 -3.036 -2.994 1.00 96.12 80 PRO A C 1
ATOM 576 O O . PRO A 1 80 ? -11.491 -1.829 -3.051 1.00 96.12 80 PRO A O 1
ATOM 579 N N . GLU A 1 81 ? -11.879 -3.883 -2.182 1.00 94.94 81 GLU A N 1
ATOM 580 C CA . GLU A 1 81 ? -12.938 -3.564 -1.222 1.00 94.94 81 GLU A CA 1
ATOM 581 C C . GLU A 1 81 ? -12.492 -2.606 -0.104 1.00 94.94 81 GLU A C 1
ATOM 583 O O . GLU A 1 81 ? -13.317 -1.918 0.490 1.00 94.94 81 GLU A O 1
ATOM 588 N N . ALA A 1 82 ? -11.185 -2.481 0.158 1.00 95.44 82 ALA A N 1
ATOM 589 C CA . ALA A 1 82 ? -10.655 -1.525 1.130 1.00 95.44 82 ALA A CA 1
ATOM 590 C C . ALA A 1 82 ? -10.901 -0.057 0.720 1.00 95.44 82 ALA A C 1
ATOM 592 O O . ALA A 1 82 ? -10.748 0.841 1.545 1.00 95.44 82 ALA A O 1
ATOM 593 N N . ARG A 1 83 ? -11.307 0.201 -0.537 1.00 93.75 83 ARG A N 1
ATOM 594 C CA . ARG A 1 83 ? -11.734 1.531 -1.012 1.00 93.75 83 ARG A CA 1
ATOM 595 C C . ARG A 1 83 ? -12.992 2.043 -0.317 1.00 93.75 83 ARG A C 1
ATOM 597 O O . ARG A 1 83 ? -13.160 3.253 -0.227 1.00 93.75 83 ARG A O 1
ATOM 604 N N . GLU A 1 84 ? -13.860 1.138 0.122 1.00 94.38 84 GLU A N 1
ATOM 605 C CA . GLU A 1 84 ? -15.135 1.472 0.767 1.00 94.38 84 GLU A CA 1
ATOM 606 C C . GLU A 1 84 ? -14.978 1.681 2.279 1.00 94.38 84 GLU A C 1
ATOM 608 O O . GLU A 1 84 ? -15.898 2.149 2.945 1.00 94.38 84 GLU A O 1
ATOM 613 N N . ALA A 1 85 ? -13.811 1.341 2.830 1.00 94.88 85 ALA A N 1
ATOM 614 C CA . ALA A 1 85 ? -13.513 1.481 4.243 1.00 94.88 85 ALA A CA 1
ATOM 615 C C . ALA A 1 85 ? -12.839 2.830 4.550 1.00 94.88 85 ALA A C 1
ATOM 617 O O . ALA A 1 85 ? -12.062 3.364 3.754 1.00 94.88 85 ALA A O 1
ATOM 618 N N . ASP A 1 86 ? -13.089 3.353 5.751 1.00 96.56 86 ASP A N 1
ATOM 619 C CA . ASP A 1 86 ? -12.469 4.578 6.269 1.00 96.56 86 ASP A CA 1
ATOM 620 C C . ASP A 1 86 ? -11.019 4.324 6.734 1.00 96.56 86 ASP A C 1
ATOM 622 O O . ASP A 1 86 ? -10.703 4.316 7.922 1.00 96.56 86 ASP A O 1
ATOM 626 N N . LEU A 1 87 ? -10.129 4.033 5.781 1.00 97.88 87 LEU A N 1
ATOM 627 C CA . LEU A 1 87 ? -8.740 3.626 6.046 1.00 97.88 87 LEU A CA 1
ATOM 628 C C . LEU A 1 87 ? -7.699 4.674 5.654 1.00 97.88 87 LEU A C 1
ATOM 630 O O . LEU A 1 87 ? -6.513 4.473 5.907 1.00 97.88 87 LEU A O 1
ATOM 634 N N . PHE A 1 88 ? -8.113 5.769 5.022 1.00 97.62 88 PHE A N 1
ATOM 635 C CA . PHE A 1 88 ? -7.217 6.755 4.426 1.00 97.62 88 PHE A CA 1
ATOM 636 C C . PHE A 1 88 ? -7.612 8.167 4.835 1.00 97.62 88 PHE A C 1
ATOM 638 O O . PHE A 1 88 ? -8.787 8.450 5.038 1.00 97.62 88 PHE A O 1
ATOM 645 N N . THR A 1 89 ? -6.633 9.061 4.854 1.00 95.81 89 THR A N 1
ATOM 646 C CA . THR A 1 89 ? -6.837 10.501 5.013 1.00 95.81 89 THR A CA 1
ATOM 647 C C . THR A 1 89 ? -6.096 11.264 3.924 1.00 95.81 89 THR A C 1
ATOM 649 O O . THR A 1 89 ? -5.113 10.769 3.371 1.00 95.81 89 THR A O 1
ATOM 652 N N . THR A 1 90 ? -6.587 12.456 3.594 1.00 94.88 90 THR A N 1
ATOM 653 C CA . THR A 1 90 ? -5.883 13.453 2.775 1.00 94.88 90 THR A CA 1
ATOM 654 C C . THR A 1 90 ? -5.119 14.474 3.618 1.00 94.88 90 THR A C 1
ATOM 656 O O . THR A 1 90 ? -4.481 15.353 3.052 1.00 94.88 90 THR A O 1
ATOM 659 N N . GLU A 1 91 ? -5.185 14.364 4.947 1.00 94.38 91 GLU A N 1
ATOM 660 C CA . GLU A 1 91 ? -4.489 15.201 5.925 1.00 94.38 91 GLU A CA 1
ATOM 661 C C . GLU A 1 91 ? -3.421 14.351 6.641 1.00 94.38 91 GLU A C 1
ATOM 663 O O . GLU A 1 91 ? -3.729 13.674 7.627 1.00 94.38 91 GLU A O 1
ATOM 668 N N 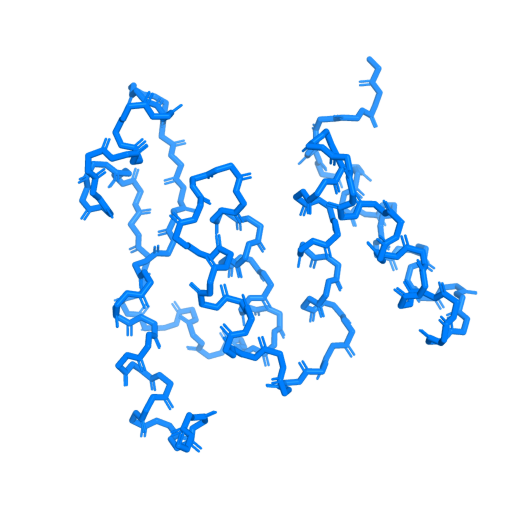. PRO A 1 92 ? -2.158 14.338 6.166 1.00 93.50 92 PRO A N 1
ATOM 669 C CA . PRO A 1 92 ? -1.113 13.479 6.727 1.00 93.50 92 PRO A CA 1
ATOM 670 C C . PRO A 1 92 ? -0.863 13.682 8.226 1.00 93.50 92 PRO A C 1
ATOM 672 O O . PRO A 1 92 ? -0.501 12.728 8.911 1.00 93.50 92 PRO A O 1
ATOM 675 N N . SER A 1 93 ? -1.125 14.875 8.764 1.00 93.81 93 SER A N 1
ATOM 676 C CA . SER A 1 93 ? -1.041 15.167 10.202 1.00 93.81 93 SER A CA 1
ATOM 677 C C . SER A 1 93 ? -1.928 14.259 11.059 1.00 93.81 93 SER A C 1
ATOM 679 O O . SER A 1 93 ? -1.544 13.889 12.169 1.00 93.81 93 SER A O 1
ATOM 681 N N . GLN A 1 94 ? -3.067 13.803 10.529 1.00 94.75 94 GLN A N 1
ATOM 682 C CA . GLN A 1 94 ? -3.933 12.848 11.219 1.00 94.75 94 GLN A CA 1
ATOM 683 C C . GLN A 1 94 ? -3.268 11.468 11.349 1.00 94.75 94 GLN A C 1
ATOM 685 O O . GLN A 1 94 ? -3.542 10.745 12.306 1.00 94.75 94 GLN A O 1
ATOM 690 N N . ALA A 1 95 ? -2.384 11.090 10.416 1.00 94.00 95 ALA A N 1
ATOM 691 C CA . ALA A 1 95 ? -1.633 9.831 10.463 1.00 94.00 95 ALA A CA 1
ATOM 692 C C . ALA A 1 95 ? -0.436 9.876 11.438 1.00 94.00 95 ALA A C 1
ATOM 694 O O . ALA A 1 95 ? 0.155 8.835 11.733 1.00 94.00 95 ALA A O 1
ATOM 695 N N . GLY A 1 96 ? -0.105 11.057 11.973 1.00 94.12 96 GLY A N 1
ATOM 696 C CA . GLY A 1 96 ? 0.862 11.257 13.049 1.00 94.12 96 GLY A CA 1
ATOM 697 C C . GLY A 1 96 ? 1.921 12.314 12.739 1.00 94.12 96 GLY A C 1
ATOM 698 O O . GLY A 1 96 ? 2.112 12.728 11.599 1.00 94.12 96 GLY A O 1
ATOM 699 N N . LYS A 1 97 ? 2.676 12.716 13.768 1.00 93.81 97 LYS A N 1
ATOM 700 C CA . LYS A 1 97 ? 3.647 13.820 13.664 1.00 93.81 97 LYS A CA 1
ATOM 701 C C . LYS A 1 97 ? 4.737 13.586 12.611 1.00 93.81 97 LYS A C 1
ATOM 703 O O . LYS A 1 97 ? 5.070 14.486 11.861 1.00 93.81 97 LYS A O 1
ATOM 708 N N . VAL A 1 98 ? 5.227 12.352 12.479 1.00 95.19 98 VAL A N 1
ATOM 709 C CA . VAL A 1 98 ? 6.250 12.001 11.472 1.00 95.19 98 VAL A CA 1
ATOM 710 C C . VAL A 1 98 ? 5.721 12.168 10.035 1.00 95.19 98 VAL A C 1
ATOM 712 O O . VAL A 1 98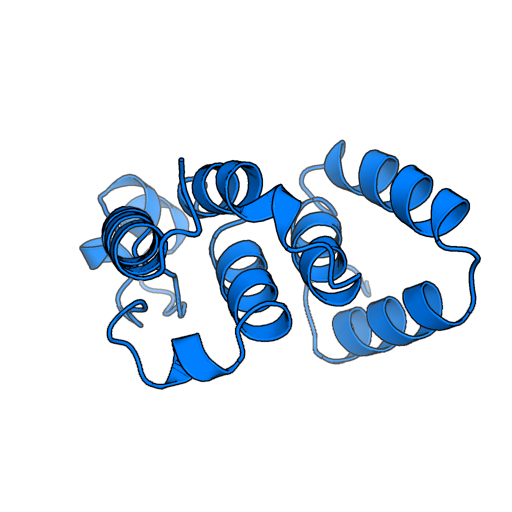 ? 6.495 12.429 9.120 1.00 95.19 98 VAL A O 1
ATOM 715 N N . PHE A 1 99 ? 4.407 12.040 9.823 1.00 95.81 99 PHE A N 1
ATOM 716 C CA . PHE A 1 99 ? 3.774 12.309 8.531 1.00 95.81 99 PHE A CA 1
ATOM 717 C C . PHE A 1 99 ? 3.629 13.805 8.285 1.00 95.81 99 PHE A C 1
ATOM 719 O O . PHE A 1 99 ? 3.970 14.267 7.203 1.00 95.81 99 PHE A O 1
ATOM 726 N N . GLU A 1 100 ? 3.184 14.559 9.289 1.00 94.12 100 GLU A N 1
ATOM 727 C CA . GLU A 1 100 ? 3.167 16.024 9.236 1.00 94.12 100 GLU A CA 1
ATOM 728 C C . GLU A 1 100 ? 4.553 16.583 8.892 1.00 94.12 100 GLU A C 1
ATOM 730 O O . GLU A 1 100 ? 4.679 17.389 7.983 1.00 94.12 100 GLU A O 1
ATOM 735 N N . ASP A 1 101 ? 5.609 16.093 9.544 1.00 95.12 101 ASP A N 1
ATOM 736 C CA . ASP A 1 101 ? 6.975 16.570 9.313 1.00 95.12 101 ASP A CA 1
ATOM 737 C C . ASP A 1 101 ? 7.507 16.187 7.917 1.00 95.12 101 ASP A C 1
ATOM 739 O O . ASP A 1 101 ? 8.360 16.881 7.367 1.00 95.12 101 ASP A O 1
ATOM 743 N N . HIS A 1 102 ? 7.028 15.079 7.338 1.00 94.12 102 HIS A N 1
ATOM 744 C CA . HIS A 1 102 ? 7.454 14.616 6.014 1.00 94.12 102 HIS A CA 1
ATOM 745 C C . HIS A 1 102 ? 6.721 15.315 4.867 1.00 94.12 102 HIS A C 1
ATOM 747 O O . HIS A 1 102 ? 7.338 15.624 3.851 1.00 94.12 102 HIS A O 1
ATOM 753 N N . PHE A 1 103 ? 5.409 15.503 5.007 1.00 91.62 103 PHE A N 1
ATOM 754 C CA . PHE A 1 103 ? 4.558 16.065 3.960 1.00 91.62 103 PHE A CA 1
ATOM 755 C C . PHE A 1 103 ? 4.374 17.581 4.111 1.00 91.62 103 PHE A C 1
ATOM 757 O O . PHE A 1 103 ? 4.127 18.261 3.124 1.00 91.62 103 PHE A O 1
ATOM 764 N N . GLY A 1 104 ? 4.533 18.137 5.314 1.00 88.00 104 GLY A N 1
ATOM 765 C CA . GLY A 1 104 ? 4.293 19.553 5.576 1.00 88.00 104 GLY A CA 1
ATOM 766 C C . GLY A 1 104 ? 2.880 19.965 5.161 1.00 88.00 104 GLY A C 1
ATOM 767 O O . GLY A 1 104 ? 1.904 19.295 5.503 1.00 88.00 104 GLY A O 1
ATOM 768 N N . ASP A 1 105 ? 2.794 21.047 4.388 1.00 82.12 105 ASP A N 1
ATOM 769 C CA . ASP A 1 105 ? 1.542 21.536 3.799 1.00 82.12 105 ASP A CA 1
ATOM 770 C C . ASP A 1 105 ? 1.154 20.797 2.498 1.00 82.12 105 ASP A C 1
ATOM 772 O O . ASP A 1 105 ? 0.063 21.018 1.963 1.00 82.12 105 ASP A O 1
ATOM 776 N N . ASP A 1 106 ? 2.015 19.914 1.970 1.00 79.56 106 ASP A N 1
ATOM 777 C CA . ASP A 1 106 ? 1.715 19.141 0.767 1.00 79.56 106 ASP A CA 1
ATOM 778 C C . ASP A 1 106 ? 0.697 18.034 1.084 1.00 79.56 106 ASP A C 1
ATOM 780 O O . ASP A 1 106 ? 0.934 17.101 1.855 1.00 79.56 106 ASP A O 1
ATOM 784 N N . GLY A 1 107 ? -0.472 18.115 0.449 1.00 80.00 107 GLY A N 1
ATOM 785 C CA . GLY A 1 107 ? -1.518 17.109 0.599 1.00 80.00 107 GLY A CA 1
ATOM 786 C C . GLY A 1 107 ? -1.111 15.761 -0.002 1.00 80.00 107 GLY A C 1
ATOM 787 O O . GLY A 1 107 ? -0.751 15.667 -1.176 1.00 80.00 107 GLY A O 1
ATOM 788 N N . ALA A 1 108 ? -1.255 14.684 0.773 1.00 89.69 108 ALA A N 1
ATOM 789 C CA . ALA A 1 108 ? -1.065 13.317 0.300 1.00 89.69 108 ALA A CA 1
ATOM 790 C C . ALA A 1 108 ? -2.148 12.392 0.859 1.00 89.69 108 ALA A C 1
ATOM 792 O O . ALA A 1 108 ? -2.467 12.429 2.047 1.00 89.69 108 ALA A O 1
ATOM 793 N N . LYS A 1 109 ? -2.696 11.515 0.007 1.00 93.50 109 LYS A N 1
ATOM 794 C CA . LYS A 1 109 ? -3.608 10.465 0.468 1.00 93.50 109 LYS A CA 1
ATOM 795 C C . LYS A 1 109 ? -2.800 9.328 1.092 1.00 93.50 109 LYS A C 1
ATOM 797 O O . LYS A 1 109 ? -2.215 8.520 0.369 1.00 93.50 109 LYS A O 1
ATOM 802 N N . VAL A 1 110 ? -2.795 9.250 2.419 1.00 96.19 110 VAL A N 1
ATOM 803 C CA . VAL A 1 110 ? -2.031 8.256 3.186 1.00 96.19 110 VAL A CA 1
ATOM 804 C C . VAL A 1 110 ? -2.958 7.318 3.967 1.00 96.19 110 VAL A C 1
ATOM 806 O O . VAL A 1 110 ? -4.045 7.727 4.381 1.00 96.19 110 VAL A O 1
ATOM 809 N N . PRO A 1 111 ? -2.578 6.040 4.144 1.00 97.62 111 PRO A N 1
ATOM 810 C CA . PRO A 1 111 ? -3.332 5.106 4.969 1.00 97.62 111 PRO A CA 1
ATOM 811 C C . PRO A 1 111 ? -3.090 5.348 6.465 1.00 97.62 111 PRO A C 1
ATOM 813 O O . PRO A 1 111 ? -1.964 5.598 6.893 1.00 97.62 111 PRO A O 1
ATOM 816 N N . PHE A 1 112 ? -4.123 5.151 7.281 1.00 97.94 112 PHE A N 1
ATOM 817 C CA . PHE A 1 112 ? -3.975 4.980 8.723 1.00 97.94 112 PHE A CA 1
ATOM 818 C C . PHE A 1 112 ? -3.523 3.549 9.021 1.00 97.94 112 PHE A C 1
ATOM 820 O O . PHE A 1 112 ? -4.338 2.626 9.006 1.00 97.94 112 PHE A O 1
ATOM 827 N N . ALA A 1 113 ? -2.239 3.346 9.326 1.00 97.12 113 ALA A N 1
ATOM 828 C CA . ALA A 1 113 ? -1.702 2.005 9.582 1.00 97.12 113 ALA A CA 1
ATOM 829 C C . ALA A 1 113 ? -2.468 1.247 10.688 1.00 97.12 113 ALA A C 1
ATOM 831 O O . ALA A 1 113 ? -2.659 0.036 10.585 1.00 97.12 113 ALA A O 1
ATOM 832 N N . ASP A 1 114 ? -2.940 1.945 11.725 1.00 96.88 114 ASP A N 1
ATOM 833 C CA . ASP A 1 114 ? -3.710 1.326 12.809 1.00 96.88 114 ASP A CA 1
ATOM 834 C C . ASP A 1 114 ? -5.141 0.961 12.385 1.00 96.88 114 ASP A C 1
ATOM 836 O O . ASP A 1 114 ? -5.541 -0.183 12.603 1.00 96.88 114 ASP A O 1
ATOM 840 N N . LYS A 1 115 ? -5.864 1.836 11.665 1.00 97.81 115 LYS A N 1
ATOM 841 C CA . LYS A 1 115 ? -7.189 1.480 11.116 1.00 97.81 115 LYS A CA 1
ATOM 842 C C . LYS A 1 115 ? -7.092 0.324 10.118 1.00 97.81 115 LYS A C 1
ATOM 844 O O . LYS A 1 115 ? -7.924 -0.579 10.134 1.00 97.81 115 LYS A O 1
ATOM 849 N N . VAL A 1 116 ? -6.056 0.307 9.271 1.00 97.62 116 VAL A N 1
ATOM 850 C CA . VAL A 1 116 ? -5.806 -0.807 8.340 1.00 97.62 116 VAL A CA 1
ATOM 851 C C . VAL A 1 116 ? -5.562 -2.104 9.110 1.00 97.62 116 VAL A C 1
ATOM 853 O O . VAL A 1 116 ? -6.123 -3.138 8.754 1.00 97.62 116 VAL A O 1
ATOM 856 N N . LYS A 1 117 ? -4.772 -2.066 10.188 1.00 97.38 117 LYS A N 1
ATOM 857 C CA . LYS A 1 117 ? -4.521 -3.237 11.037 1.00 97.38 117 LYS A CA 1
ATOM 858 C C . LYS A 1 117 ? -5.810 -3.764 11.668 1.00 97.38 117 LYS A C 1
ATOM 860 O O . LYS A 1 117 ? -6.032 -4.971 11.665 1.00 97.38 117 LYS A O 1
ATOM 865 N N . GLU A 1 118 ? -6.651 -2.889 12.208 1.00 97.44 118 GLU A N 1
ATOM 866 C CA . GLU A 1 118 ? -7.944 -3.270 12.789 1.00 97.44 118 GLU A CA 1
ATOM 867 C C . GLU A 1 118 ? -8.884 -3.866 11.742 1.00 97.44 118 GLU A C 1
ATOM 869 O O . GLU A 1 118 ? -9.459 -4.931 11.960 1.00 97.44 118 GLU A O 1
ATOM 874 N N . TRP A 1 119 ? -8.966 -3.237 10.571 1.00 97.12 119 TRP A N 1
ATOM 875 C CA . TRP A 1 119 ? -9.757 -3.730 9.450 1.00 97.12 119 TRP A CA 1
ATOM 876 C C . TRP A 1 119 ? -9.298 -5.115 8.981 1.00 97.12 119 TRP A C 1
ATOM 878 O O . TRP A 1 119 ? -10.123 -6.006 8.790 1.00 97.12 119 TRP A O 1
ATOM 888 N N . MET A 1 120 ? -7.986 -5.342 8.866 1.00 94.75 120 MET A N 1
ATOM 889 C CA . MET A 1 120 ? -7.445 -6.653 8.501 1.00 94.75 120 MET A CA 1
ATOM 890 C C . MET A 1 120 ? -7.721 -7.719 9.569 1.00 94.75 120 MET A C 1
ATOM 892 O O . MET A 1 120 ? -8.024 -8.855 9.216 1.00 94.75 120 MET A O 1
ATOM 896 N N . LYS A 1 121 ? -7.656 -7.371 10.863 1.00 95.00 121 LYS A N 1
ATOM 897 C CA . LYS A 1 121 ? -8.050 -8.285 11.949 1.00 95.00 121 LYS A CA 1
ATOM 898 C C . LYS A 1 121 ? -9.525 -8.662 11.863 1.00 95.00 121 LYS A C 1
ATOM 900 O O . LYS A 1 121 ? -9.852 -9.835 11.973 1.00 95.00 121 LYS A O 1
ATOM 905 N N . ALA A 1 122 ? -10.403 -7.687 11.623 1.00 94.19 122 ALA A N 1
ATOM 906 C CA . ALA A 1 122 ? -11.836 -7.929 11.457 1.00 94.19 122 ALA A CA 1
ATOM 907 C C . ALA A 1 122 ? -12.157 -8.811 10.235 1.00 94.19 122 ALA A C 1
ATOM 909 O O . ALA A 1 122 ? -13.201 -9.452 10.191 1.00 94.19 122 ALA A O 1
ATOM 910 N N . LYS A 1 123 ? -11.254 -8.847 9.249 1.00 90.62 123 LYS A N 1
ATOM 911 C CA . LYS A 1 123 ? -11.305 -9.714 8.063 1.00 90.62 123 LYS A CA 1
ATOM 912 C C . LYS A 1 123 ? -10.580 -11.056 8.250 1.00 90.62 123 LYS A C 1
ATOM 914 O O . LYS A 1 123 ? -10.472 -11.796 7.280 1.00 90.62 123 LYS A O 1
ATOM 919 N N . GLU A 1 124 ? -10.039 -11.335 9.440 1.00 89.88 124 GLU A N 1
ATOM 920 C CA . GLU A 1 124 ? -9.245 -12.538 9.747 1.00 89.88 124 GLU A CA 1
ATOM 921 C C . GLU A 1 124 ? -7.988 -12.695 8.861 1.00 89.88 124 GLU A C 1
ATOM 923 O O . GLU A 1 124 ? -7.487 -13.793 8.633 1.00 89.88 124 GLU A O 1
ATOM 928 N N . LEU A 1 125 ? -7.448 -11.576 8.361 1.00 84.56 125 LEU A N 1
ATOM 929 C CA . LEU A 1 125 ? -6.251 -11.532 7.505 1.00 84.56 125 LEU A CA 1
ATOM 930 C C . LEU A 1 125 ? -4.942 -11.409 8.300 1.00 84.56 125 LEU A C 1
ATOM 932 O O . LEU A 1 125 ? -3.862 -11.552 7.731 1.00 84.56 125 LEU A O 1
ATOM 936 N N . LEU A 1 126 ? -5.032 -11.105 9.596 1.00 80.12 126 LEU A N 1
ATOM 937 C CA . LEU A 1 126 ? -3.907 -11.078 10.532 1.00 80.12 126 LEU A CA 1
ATOM 938 C C . LEU A 1 126 ? -4.200 -12.107 11.617 1.00 80.12 126 LEU A C 1
ATOM 940 O O . LEU A 1 126 ? -5.182 -11.952 12.345 1.00 80.12 126 LEU A O 1
ATOM 944 N N . THR A 1 127 ? -3.371 -13.143 11.687 1.00 67.56 127 THR A N 1
ATOM 945 C CA . THR A 1 127 ? -3.433 -14.177 12.730 1.00 67.56 127 THR A CA 1
ATOM 946 C C . THR A 1 127 ? -2.615 -13.768 13.950 1.00 67.56 127 THR A C 1
ATOM 948 O O . THR A 1 127 ? -1.592 -13.062 13.776 1.00 67.56 127 THR A O 1
#